Protein AF-A0A3C0NLP8-F1 (afdb_monomer_lite)

Secondary structure (DSSP, 8-state):
----HHHHTTHHHHHHHS--GGGSSHHHHHHHHTTTT-----TTGGG-TT---HHHHHHHHHHHHHHHHHHHGGG-

Foldseek 3Di:
DAAPLVCLLCLLCCCPPHDNVVCLDPVNLVSLCCLVVDPVPQPVLVPDPVNDSSNVSSVVSSVSVVVSNVVCVVVD

pLDDT: mean 89.64, std 6.43, range [47.97, 95.94]

Structure (mmCIF, N/CA/C/O backbone):
data_AF-A0A3C0NLP8-F1
#
_entry.id   AF-A0A3C0NLP8-F1
#
loop_
_atom_site.group_PDB
_atom_site.id
_atom_site.type_symbol
_atom_site.label_atom_id
_atom_site.label_alt_id
_atom_site.label_comp_id
_atom_site.label_asym_id
_atom_site.label_entity_id
_atom_site.label_seq_id
_atom_site.pdbx_PDB_ins_code
_atom_site.Cartn_x
_atom_site.Cartn_y
_atom_site.Cartn_z
_atom_site.occupancy
_atom_site.B_iso_or_equiv
_atom_site.auth_seq_id
_atom_site.auth_comp_id
_atom_site.auth_asym_id
_atom_site.auth_atom_id
_atom_site.pdbx_PDB_model_num
ATOM 1 N N . VAL A 1 1 ? 1.761 12.235 -11.490 1.00 47.97 1 VAL A N 1
ATOM 2 C CA . VAL A 1 1 ? 0.788 11.449 -10.697 1.00 47.97 1 VAL A CA 1
ATOM 3 C C . VAL A 1 1 ? 1.354 10.048 -10.569 1.00 47.97 1 VAL A C 1
ATOM 5 O O . VAL A 1 1 ? 1.635 9.446 -11.593 1.00 47.97 1 VAL A O 1
ATOM 8 N N . GLY A 1 2 ? 1.699 9.594 -9.367 1.00 72.38 2 GLY A N 1
ATOM 9 C CA . GLY A 1 2 ? 2.455 8.351 -9.208 1.00 72.38 2 GLY A CA 1
ATOM 10 C C . GLY A 1 2 ? 2.331 7.770 -7.809 1.00 72.38 2 GLY A C 1
ATOM 11 O O . GLY A 1 2 ? 1.860 8.442 -6.891 1.00 72.38 2 GLY A O 1
ATOM 12 N N . ILE A 1 3 ? 2.740 6.511 -7.682 1.00 84.12 3 ILE A N 1
ATOM 13 C CA . ILE A 1 3 ? 2.756 5.762 -6.425 1.00 84.12 3 ILE A CA 1
ATOM 14 C C . ILE A 1 3 ? 3.739 6.428 -5.454 1.00 84.12 3 ILE A C 1
ATOM 16 O O . ILE A 1 3 ? 4.867 6.761 -5.828 1.00 84.12 3 ILE A O 1
ATOM 20 N N . GLU A 1 4 ? 3.336 6.600 -4.197 1.00 88.31 4 GLU A N 1
ATOM 21 C CA . GLU A 1 4 ? 4.181 7.180 -3.152 1.00 88.31 4 GLU A CA 1
ATOM 22 C C . GLU A 1 4 ? 5.146 6.131 -2.570 1.00 88.31 4 GLU A C 1
ATOM 24 O O . GLU A 1 4 ? 5.020 5.667 -1.438 1.00 88.31 4 GLU A O 1
ATOM 29 N N . ILE A 1 5 ? 6.148 5.753 -3.369 1.00 87.44 5 ILE A N 1
ATOM 30 C CA . ILE A 1 5 ? 7.034 4.606 -3.102 1.00 87.44 5 ILE A CA 1
ATOM 31 C C . ILE A 1 5 ? 7.666 4.647 -1.702 1.00 87.44 5 ILE A C 1
ATOM 33 O O . ILE A 1 5 ? 7.754 3.612 -1.051 1.00 87.44 5 ILE A O 1
ATOM 37 N N . ARG A 1 6 ? 8.084 5.826 -1.215 1.00 86.56 6 ARG A N 1
ATOM 38 C CA . ARG A 1 6 ? 8.798 5.965 0.070 1.00 86.56 6 ARG A CA 1
ATOM 39 C C . ARG A 1 6 ? 8.004 5.443 1.266 1.00 86.56 6 ARG A C 1
ATOM 41 O O . ARG A 1 6 ? 8.599 4.8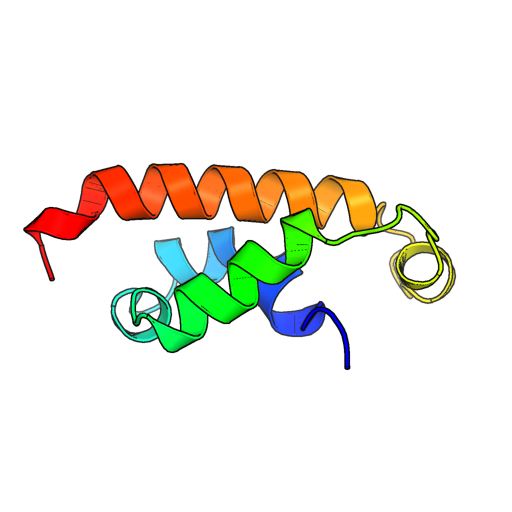35 2.149 1.00 86.56 6 ARG A O 1
ATOM 48 N N . ASN A 1 7 ? 6.696 5.689 1.306 1.00 89.44 7 ASN A N 1
ATOM 49 C CA . ASN A 1 7 ? 5.848 5.243 2.410 1.00 89.44 7 ASN A CA 1
ATOM 50 C C . ASN A 1 7 ? 5.246 3.867 2.127 1.00 89.44 7 ASN A C 1
ATOM 52 O O . ASN A 1 7 ? 5.301 2.996 2.993 1.00 89.44 7 ASN A O 1
ATOM 56 N N . CYS A 1 8 ? 4.804 3.618 0.893 1.00 91.50 8 CYS A N 1
ATOM 57 C CA . CYS A 1 8 ? 4.261 2.322 0.495 1.00 91.50 8 CYS A CA 1
ATOM 58 C C . CYS A 1 8 ? 5.260 1.165 0.683 1.00 91.50 8 CYS A C 1
ATOM 60 O O . CYS A 1 8 ? 4.879 0.097 1.148 1.00 91.50 8 CYS A O 1
ATOM 62 N N . ALA A 1 9 ? 6.549 1.367 0.380 1.00 92.25 9 ALA A N 1
ATOM 63 C CA . ALA A 1 9 ? 7.566 0.313 0.468 1.00 92.25 9 ALA A CA 1
ATOM 64 C C . ALA A 1 9 ? 7.902 -0.131 1.906 1.00 92.25 9 ALA A C 1
ATOM 66 O O . ALA A 1 9 ? 8.524 -1.174 2.087 1.00 92.25 9 ALA A O 1
ATOM 67 N N . ARG A 1 10 ? 7.510 0.650 2.920 1.00 92.12 10 ARG A N 1
ATOM 68 C CA . ARG A 1 10 ? 7.774 0.378 4.345 1.00 92.12 10 ARG A CA 1
ATOM 69 C C . ARG A 1 10 ? 6.497 0.241 5.173 1.00 92.12 10 ARG A C 1
ATOM 71 O O . ARG A 1 10 ? 6.557 0.318 6.399 1.00 92.12 10 ARG A O 1
ATOM 78 N N . MET A 1 11 ? 5.352 0.050 4.515 1.00 92.81 11 MET A N 1
ATOM 79 C CA . MET A 1 11 ? 4.047 0.056 5.174 1.00 92.81 11 MET A CA 1
ATOM 80 C C . MET A 1 11 ? 3.944 -1.016 6.266 1.00 92.81 11 MET A C 1
ATOM 82 O O . MET A 1 11 ? 3.478 -0.716 7.361 1.00 92.81 11 MET A O 1
ATOM 86 N N . ASN A 1 12 ? 4.486 -2.221 6.045 1.00 93.19 12 ASN A N 1
ATOM 87 C CA . ASN A 1 12 ? 4.443 -3.278 7.063 1.00 93.19 12 ASN A CA 1
ATOM 88 C C . ASN A 1 12 ? 5.122 -2.875 8.386 1.00 93.19 12 ASN A C 1
ATOM 90 O O . ASN A 1 12 ? 4.695 -3.309 9.458 1.00 93.19 12 ASN A O 1
ATOM 94 N N . MET A 1 13 ? 6.176 -2.052 8.310 1.00 93.06 13 MET A N 1
ATOM 95 C CA . MET A 1 13 ? 6.931 -1.581 9.466 1.00 93.06 13 MET A CA 1
ATOM 96 C C . MET A 1 13 ? 6.142 -0.493 10.177 1.00 93.06 13 MET A C 1
ATOM 98 O O . MET A 1 13 ? 6.075 -0.501 11.400 1.00 93.06 13 MET A O 1
ATOM 102 N N . LEU A 1 14 ? 5.520 0.409 9.415 1.00 92.94 14 LEU A N 1
ATOM 103 C CA . LEU A 1 14 ? 4.680 1.472 9.959 1.00 92.94 14 LEU A CA 1
ATOM 104 C C . LEU A 1 14 ? 3.490 0.889 10.730 1.00 92.94 14 LEU A C 1
ATOM 106 O O . LEU A 1 14 ? 3.281 1.262 11.881 1.00 92.94 14 LEU A O 1
ATOM 110 N N . LEU A 1 15 ? 2.791 -0.096 10.164 1.00 92.75 15 LEU A N 1
ATOM 111 C CA . LEU A 1 15 ? 1.625 -0.718 10.802 1.00 92.75 15 LEU A CA 1
ATOM 112 C C . LEU A 1 15 ? 1.947 -1.448 12.115 1.00 92.75 15 LEU A C 1
ATOM 114 O O . LEU A 1 15 ? 1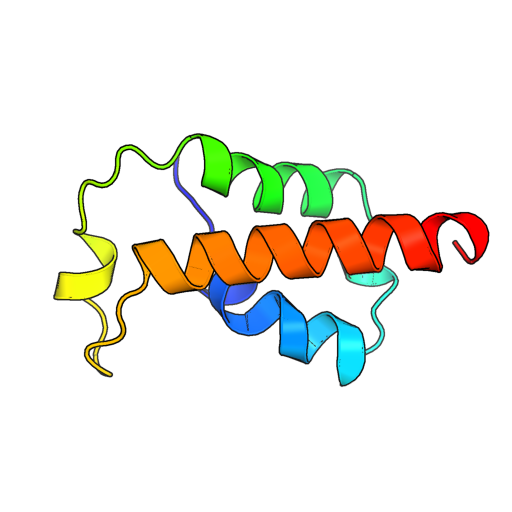.113 -1.520 13.007 1.00 92.75 15 LEU A O 1
ATOM 118 N N . ARG A 1 16 ? 3.151 -2.014 12.251 1.00 92.50 16 ARG A N 1
ATOM 119 C CA . ARG A 1 16 ? 3.504 -2.853 13.413 1.00 92.50 16 ARG A CA 1
ATOM 120 C C . ARG A 1 16 ? 4.423 -2.175 14.424 1.00 92.50 16 ARG A C 1
ATOM 122 O O . ARG A 1 16 ? 4.564 -2.673 15.534 1.00 92.50 16 ARG A O 1
ATOM 129 N N . ARG A 1 17 ? 5.106 -1.093 14.037 1.00 92.44 17 ARG A N 1
ATOM 130 C CA . ARG A 1 17 ? 6.146 -0.436 14.855 1.00 92.44 17 ARG A CA 1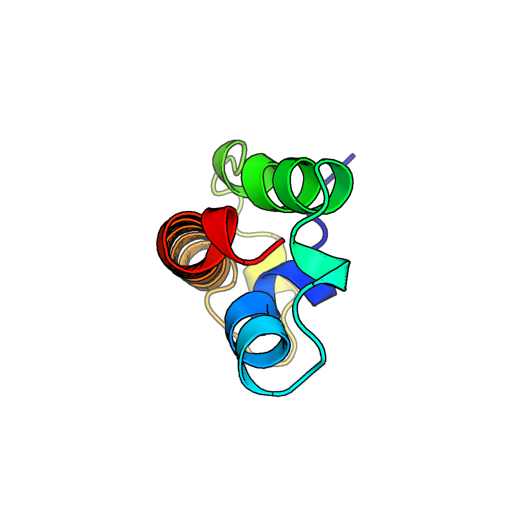
ATOM 131 C C . ARG A 1 17 ? 5.875 1.040 15.125 1.00 92.44 17 ARG A C 1
ATOM 133 O O . ARG A 1 17 ? 6.670 1.681 15.802 1.00 92.44 17 ARG A O 1
ATOM 140 N N . SER A 1 18 ? 4.788 1.588 14.591 1.00 89.62 18 SER A N 1
ATOM 141 C CA . SER A 1 18 ? 4.346 2.956 14.863 1.00 89.62 18 SER A CA 1
ATOM 142 C C . SER A 1 18 ? 2.833 2.983 15.110 1.00 89.62 18 SER A C 1
ATOM 144 O O . SER A 1 18 ? 2.172 1.985 14.817 1.00 89.62 18 SER A O 1
ATOM 146 N N . PRO A 1 19 ? 2.270 4.079 15.654 1.00 90.88 19 PRO A N 1
ATOM 147 C CA . PRO A 1 19 ? 0.823 4.226 15.800 1.00 90.88 19 PRO A CA 1
ATOM 148 C C . PRO A 1 19 ? 0.141 4.060 14.439 1.00 90.88 19 PRO A C 1
ATOM 150 O O . PRO A 1 19 ? 0.323 4.885 13.541 1.00 90.88 19 PRO A O 1
ATOM 153 N N . TRP A 1 20 ? -0.574 2.953 14.258 1.00 90.62 20 TRP A N 1
ATOM 154 C CA . TRP A 1 20 ? -1.013 2.482 12.946 1.00 90.62 20 TRP A CA 1
ATOM 155 C C . TRP A 1 20 ? -2.311 3.129 12.470 1.00 90.62 20 TRP A C 1
ATOM 157 O O . TRP A 1 20 ? -2.545 3.196 11.264 1.00 90.62 20 TRP A O 1
ATOM 167 N N . GLN A 1 21 ? -3.114 3.669 13.390 1.00 91.19 21 GLN A N 1
ATOM 168 C CA . GLN A 1 21 ? -4.421 4.270 13.113 1.00 91.19 21 GLN A CA 1
ATOM 169 C C . GLN A 1 21 ? -4.330 5.386 12.062 1.00 91.19 21 GLN A C 1
ATOM 171 O O . GLN A 1 21 ? -5.187 5.500 11.190 1.00 91.19 21 GLN A O 1
ATOM 176 N N . GLN A 1 22 ? -3.235 6.157 12.071 1.00 90.38 22 GLN A N 1
ATOM 177 C CA . GLN A 1 22 ? -3.000 7.231 11.100 1.00 90.38 22 GLN A CA 1
ATOM 178 C C . GLN A 1 22 ? -2.907 6.733 9.646 1.00 90.38 22 GLN A C 1
ATOM 180 O O . GLN A 1 22 ? -3.127 7.515 8.728 1.00 90.38 22 GLN A O 1
ATOM 185 N N . TYR A 1 23 ? -2.569 5.455 9.432 1.00 90.62 23 TYR A N 1
ATOM 186 C CA . TYR A 1 23 ? -2.408 4.836 8.112 1.00 90.62 23 TYR A CA 1
ATOM 187 C C . TYR A 1 23 ? -3.651 4.060 7.657 1.00 90.62 23 TYR A C 1
ATOM 189 O O . TYR A 1 23 ? -3.648 3.501 6.560 1.00 90.62 23 TYR A O 1
ATOM 197 N N . MET A 1 24 ? -4.712 4.016 8.466 1.00 90.38 24 MET A N 1
ATOM 198 C CA . MET A 1 24 ? -5.973 3.345 8.124 1.00 90.38 24 MET A CA 1
ATOM 199 C C . MET A 1 24 ? -7.074 4.315 7.672 1.00 90.38 24 MET A C 1
ATOM 201 O O . MET A 1 24 ? -8.215 3.906 7.485 1.00 90.38 24 MET A O 1
ATOM 205 N N . THR A 1 25 ? -6.745 5.589 7.441 1.00 91.31 25 THR A N 1
ATOM 206 C CA . THR A 1 25 ? -7.687 6.543 6.842 1.00 91.31 25 THR A CA 1
ATOM 207 C C . THR A 1 25 ? -7.956 6.213 5.371 1.00 91.31 25 THR A C 1
ATOM 209 O O . THR A 1 25 ? -7.104 5.643 4.681 1.00 91.31 25 THR A O 1
ATOM 212 N N . GLU A 1 26 ? -9.113 6.635 4.853 1.00 90.69 26 GLU A N 1
ATOM 213 C CA . GLU A 1 26 ? -9.473 6.467 3.434 1.00 90.69 26 GLU A CA 1
ATOM 214 C C . GLU A 1 26 ? -8.416 7.059 2.487 1.00 90.69 26 GLU A C 1
ATOM 216 O O . GLU A 1 26 ? -8.118 6.493 1.435 1.00 90.69 26 GLU A O 1
ATOM 221 N N . GLU A 1 27 ? -7.778 8.168 2.881 1.00 91.81 27 GLU A N 1
ATOM 222 C CA . GLU A 1 27 ? -6.698 8.784 2.107 1.00 91.81 27 GLU A CA 1
ATOM 223 C C . GLU A 1 27 ? -5.502 7.831 1.946 1.00 91.81 27 GLU A C 1
ATOM 225 O O . GLU A 1 27 ? -4.948 7.688 0.850 1.00 91.81 27 GLU A O 1
ATOM 230 N N . TRP A 1 28 ? -5.100 7.156 3.025 1.00 91.38 28 TRP A N 1
ATOM 231 C CA . TRP A 1 28 ? -4.002 6.191 2.989 1.00 91.38 28 TRP A CA 1
ATOM 232 C C . TRP A 1 28 ? -4.374 4.916 2.250 1.00 91.38 28 TRP A C 1
ATOM 234 O O . TRP A 1 28 ? -3.555 4.404 1.481 1.00 91.38 28 TRP A O 1
ATOM 244 N N . GLN A 1 29 ? -5.612 4.455 2.402 1.00 91.56 29 GLN A N 1
ATOM 245 C CA . GLN A 1 29 ? -6.130 3.330 1.638 1.00 91.56 29 GLN A CA 1
ATOM 246 C C . GLN A 1 29 ? -6.090 3.634 0.132 1.00 91.56 29 GLN A C 1
ATOM 248 O O . GLN A 1 29 ? -5.578 2.830 -0.647 1.00 91.56 29 GLN A O 1
ATOM 253 N N . ALA A 1 30 ? -6.518 4.830 -0.284 1.00 92.12 30 ALA A N 1
ATOM 254 C CA . ALA A 1 30 ? -6.432 5.277 -1.672 1.00 92.12 30 ALA A CA 1
ATOM 255 C C . ALA A 1 30 ? -4.976 5.372 -2.162 1.00 92.12 30 ALA A C 1
ATOM 257 O O . ALA A 1 30 ? -4.672 4.948 -3.278 1.00 92.12 30 ALA A O 1
ATOM 258 N N . LYS A 1 31 ? -4.047 5.879 -1.336 1.00 92.25 31 LYS A N 1
ATOM 259 C CA . LYS A 1 31 ? -2.609 5.915 -1.668 1.00 92.25 31 LYS A CA 1
ATOM 260 C C . LYS A 1 31 ? -2.030 4.518 -1.881 1.00 92.25 31 LYS A C 1
ATOM 262 O O . LYS A 1 31 ? -1.277 4.329 -2.835 1.00 92.25 31 LYS A O 1
ATOM 267 N N . MET A 1 32 ? -2.379 3.560 -1.023 1.00 92.44 32 MET A N 1
ATOM 268 C CA . MET A 1 32 ? -1.936 2.170 -1.144 1.00 92.44 32 MET A CA 1
ATOM 269 C C . MET A 1 32 ? -2.562 1.488 -2.363 1.00 92.44 32 MET A C 1
ATOM 271 O O . MET A 1 32 ? -1.844 0.851 -3.129 1.00 92.44 32 MET A O 1
ATOM 275 N N . ASN A 1 33 ? -3.856 1.689 -2.619 1.00 92.50 33 ASN A N 1
ATOM 276 C CA . ASN A 1 33 ? -4.551 1.081 -3.757 1.00 92.50 33 ASN A CA 1
ATOM 277 C C . ASN A 1 33 ? -4.007 1.530 -5.123 1.00 92.50 33 ASN A C 1
ATOM 279 O O . ASN A 1 33 ? -4.072 0.757 -6.070 1.00 92.50 33 ASN A O 1
ATOM 283 N N . ARG A 1 34 ? -3.351 2.696 -5.232 1.00 91.12 34 ARG A N 1
ATOM 284 C CA . ARG A 1 34 ? -2.628 3.095 -6.463 1.00 91.12 34 ARG A CA 1
ATOM 285 C C . ARG A 1 34 ? -1.532 2.112 -6.886 1.00 91.12 34 ARG A C 1
ATOM 287 O O . ARG A 1 34 ? -1.037 2.196 -8.007 1.00 91.12 34 ARG A O 1
ATOM 294 N N . ILE A 1 35 ? -1.088 1.224 -5.995 1.00 90.81 35 ILE A N 1
ATOM 295 C CA . ILE A 1 35 ? -0.132 0.164 -6.330 1.00 90.81 35 ILE A CA 1
ATOM 296 C C . ILE A 1 35 ? -0.755 -0.855 -7.301 1.00 90.81 35 ILE A C 1
ATOM 298 O O . ILE A 1 35 ? -0.011 -1.424 -8.099 1.00 90.81 35 ILE A O 1
ATOM 302 N N . ASP A 1 36 ? -2.081 -1.044 -7.299 1.00 90.44 36 ASP A N 1
ATOM 303 C CA . ASP A 1 36 ? -2.758 -1.902 -8.285 1.00 90.44 36 ASP A CA 1
ATOM 304 C C . ASP A 1 36 ? -2.645 -1.338 -9.709 1.00 90.44 36 ASP A C 1
ATOM 306 O O . ASP A 1 36 ? -2.496 -2.100 -10.661 1.00 90.44 36 ASP A O 1
ATOM 310 N N . ASP A 1 37 ? -2.564 -0.011 -9.853 1.00 89.50 37 ASP A N 1
ATOM 311 C CA . ASP A 1 37 ? -2.346 0.666 -11.139 1.00 89.50 37 ASP A CA 1
ATOM 312 C C . ASP A 1 37 ? -0.877 0.600 -11.615 1.00 89.50 37 ASP A C 1
ATOM 314 O O . ASP A 1 37 ? -0.459 1.295 -12.550 1.00 89.50 37 ASP A O 1
ATOM 318 N N . CYS A 1 38 ? -0.028 -0.202 -10.963 1.00 88.62 38 CYS A N 1
ATOM 319 C CA . CYS A 1 38 ? 1.367 -0.341 -11.355 1.00 88.62 38 CYS A CA 1
ATOM 320 C C . CYS A 1 38 ? 1.499 -1.061 -12.708 1.00 88.62 38 CYS A C 1
ATOM 322 O O . CYS A 1 38 ? 1.427 -2.283 -12.794 1.00 88.62 38 CYS A O 1
ATOM 324 N N . LEU A 1 39 ? 1.856 -0.308 -13.753 1.00 87.50 39 LEU A N 1
ATOM 325 C CA . LEU A 1 39 ? 2.115 -0.819 -15.112 1.00 87.50 39 LEU A CA 1
ATOM 326 C C . LEU A 1 39 ? 3.370 -1.709 -15.245 1.00 87.50 39 LEU A C 1
ATOM 328 O O . LEU A 1 39 ? 3.769 -2.057 -16.352 1.00 87.50 39 LEU A O 1
ATOM 332 N N . GLY A 1 40 ? 4.072 -2.015 -14.150 1.00 87.19 40 GLY A N 1
ATOM 333 C CA . GLY A 1 40 ? 5.271 -2.856 -14.198 1.00 87.19 40 GLY A CA 1
ATOM 334 C C . GLY A 1 40 ? 6.457 -2.236 -14.947 1.00 87.19 40 GLY A C 1
ATOM 335 O O . GLY A 1 40 ? 7.356 -2.957 -15.362 1.00 87.19 40 GLY A O 1
ATOM 336 N N . CYS A 1 41 ? 6.523 -0.907 -15.083 1.00 88.88 41 CYS A N 1
ATOM 337 C CA . CYS A 1 41 ? 7.575 -0.219 -15.848 1.00 88.88 41 CYS A CA 1
ATOM 338 C C . CYS A 1 41 ? 8.999 -0.352 -15.265 1.00 88.88 41 CYS A C 1
ATOM 340 O O . CYS A 1 41 ? 9.955 0.120 -15.875 1.00 88.88 41 CYS A O 1
ATOM 342 N N . ARG A 1 42 ? 9.138 -0.913 -14.051 1.00 88.62 42 ARG A N 1
ATOM 343 C CA . ARG A 1 42 ? 10.385 -1.143 -13.281 1.00 88.62 42 ARG A CA 1
ATOM 344 C C . ARG A 1 42 ? 11.322 0.062 -13.102 1.00 88.62 42 ARG A C 1
ATOM 346 O O . ARG A 1 42 ? 12.379 -0.075 -12.494 1.00 88.62 42 ARG A O 1
ATOM 353 N N . ARG A 1 43 ? 10.910 1.270 -13.498 1.00 88.06 43 ARG A N 1
ATOM 354 C CA . ARG A 1 43 ? 11.706 2.504 -13.375 1.00 88.06 43 ARG A CA 1
ATOM 355 C C . ARG A 1 43 ? 12.097 2.831 -11.932 1.00 88.06 43 ARG A C 1
ATOM 357 O O . ARG A 1 43 ? 13.106 3.490 -11.700 1.00 88.06 43 ARG A O 1
ATOM 364 N N . CYS A 1 44 ? 11.296 2.383 -10.967 1.00 89.19 44 CYS A N 1
ATOM 365 C CA . CYS A 1 44 ? 11.593 2.503 -9.545 1.00 89.19 44 CYS A CA 1
ATOM 366 C C . CYS A 1 44 ? 12.749 1.602 -9.095 1.00 89.19 44 CYS A C 1
ATOM 368 O O . CYS A 1 44 ? 13.604 2.070 -8.351 1.00 89.19 44 CYS A O 1
ATOM 370 N N . ALA A 1 45 ? 12.818 0.360 -9.584 1.00 88.94 45 ALA A N 1
ATOM 371 C CA . ALA A 1 45 ? 13.888 -0.574 -9.243 1.00 88.94 45 ALA A CA 1
ATOM 372 C C . ALA A 1 45 ? 15.246 -0.063 -9.747 1.00 88.94 45 ALA A C 1
ATOM 374 O O . ALA A 1 45 ? 16.201 -0.015 -8.981 1.00 88.94 45 ALA A O 1
ATOM 375 N N . SER A 1 46 ? 15.309 0.445 -10.985 1.00 87.94 46 SER A N 1
ATOM 376 C CA . SER A 1 46 ? 16.542 1.011 -11.560 1.00 87.94 46 SER A CA 1
ATOM 377 C C . SER A 1 46 ? 17.075 2.243 -10.819 1.00 87.94 46 SER A C 1
ATOM 379 O O . SER A 1 46 ? 18.241 2.587 -10.965 1.00 87.94 46 SER A O 1
ATOM 381 N N . ARG A 1 47 ? 16.223 2.940 -10.057 1.00 87.56 47 ARG A N 1
ATOM 382 C CA . ARG A 1 47 ? 16.589 4.132 -9.273 1.00 87.56 47 ARG A CA 1
ATOM 383 C C . ARG A 1 47 ? 16.809 3.827 -7.794 1.00 87.56 47 ARG A C 1
ATOM 385 O O . ARG A 1 47 ? 17.137 4.737 -7.038 1.00 87.56 47 ARG A O 1
ATOM 392 N N . CYS A 1 48 ? 16.575 2.589 -7.360 1.00 87.19 48 CYS A N 1
ATOM 393 C CA . CYS A 1 48 ? 16.719 2.223 -5.963 1.00 87.19 48 CYS A CA 1
ATOM 394 C C . CYS A 1 48 ? 18.215 2.116 -5.621 1.00 87.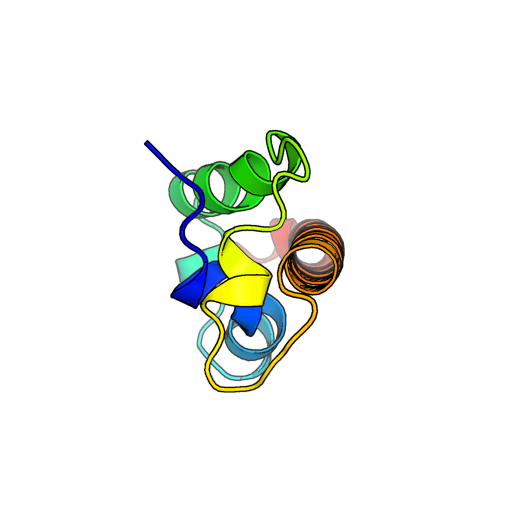19 48 CYS A C 1
ATOM 396 O O . CYS A 1 48 ? 18.889 1.255 -6.187 1.00 87.19 48 CYS A O 1
ATOM 398 N N . PRO A 1 49 ? 18.744 2.919 -4.678 1.00 88.81 49 PRO A N 1
ATOM 399 C CA . PRO A 1 49 ? 20.155 2.839 -4.288 1.00 88.81 49 PRO A CA 1
ATOM 400 C C . PRO A 1 49 ? 20.516 1.473 -3.687 1.00 88.81 49 PRO A C 1
ATOM 402 O O . PRO A 1 49 ? 21.658 1.040 -3.773 1.00 88.81 49 PRO A O 1
ATOM 405 N N . TYR A 1 50 ? 19.525 0.777 -3.126 1.00 88.75 50 TYR A N 1
ATOM 406 C CA . TYR A 1 50 ? 19.668 -0.545 -2.517 1.00 88.75 50 TYR A CA 1
ATOM 407 C C . TYR A 1 50 ? 19.368 -1.701 -3.476 1.00 88.75 50 TYR A C 1
ATOM 409 O O . TYR A 1 50 ? 19.330 -2.845 -3.040 1.00 88.75 50 TYR A O 1
ATOM 417 N N . GLN A 1 51 ? 19.111 -1.414 -4.759 1.00 87.50 51 GLN A N 1
ATOM 418 C CA . GLN A 1 51 ? 18.859 -2.428 -5.793 1.00 87.50 51 GLN A CA 1
ATOM 419 C C . GLN A 1 51 ? 17.699 -3.381 -5.445 1.00 87.50 51 GLN A C 1
ATOM 421 O O . GLN A 1 51 ? 17.672 -4.541 -5.848 1.00 87.50 51 GLN A O 1
ATOM 426 N N . LEU A 1 52 ? 16.710 -2.882 -4.696 1.00 88.69 52 LEU A N 1
ATOM 427 C CA . LEU A 1 52 ? 15.533 -3.655 -4.313 1.00 88.69 52 LEU A CA 1
ATOM 428 C C . LEU A 1 52 ? 14.575 -3.808 -5.496 1.00 88.69 52 LEU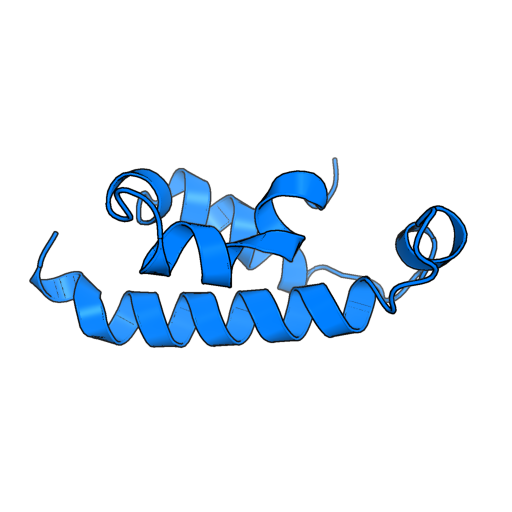 A C 1
ATOM 430 O O . LEU A 1 52 ? 14.330 -2.852 -6.245 1.00 88.69 52 LEU A O 1
ATOM 434 N N . ASP A 1 53 ? 13.930 -4.974 -5.587 1.00 90.50 53 ASP A N 1
ATOM 435 C CA . ASP A 1 53 ? 12.821 -5.216 -6.515 1.00 90.50 53 ASP A CA 1
ATOM 436 C C . ASP A 1 53 ? 11.552 -4.498 -6.035 1.00 90.50 53 ASP A C 1
ATOM 438 O O . ASP A 1 53 ? 10.593 -5.079 -5.526 1.00 90.50 53 ASP A O 1
ATOM 442 N N . THR A 1 54 ? 11.587 -3.174 -6.173 1.00 89.31 54 THR A N 1
ATOM 443 C CA . THR A 1 54 ? 10.561 -2.247 -5.693 1.00 89.31 54 THR A CA 1
ATOM 444 C C . THR A 1 54 ? 9.153 -2.602 -6.205 1.00 89.31 54 THR A C 1
ATOM 446 O O . THR A 1 54 ? 8.226 -2.559 -5.402 1.00 89.31 54 THR A O 1
ATOM 449 N N . PRO A 1 55 ? 8.938 -2.991 -7.481 1.00 90.75 55 PRO A N 1
ATOM 450 C CA . PRO A 1 55 ? 7.625 -3.437 -7.954 1.00 90.75 55 PRO A CA 1
ATOM 451 C C . PRO A 1 55 ? 7.044 -4.611 -7.157 1.00 90.75 55 PRO A C 1
ATOM 453 O O . PRO A 1 55 ? 5.881 -4.564 -6.762 1.00 90.75 55 PRO A O 1
ATOM 456 N N . ASN A 1 56 ? 7.842 -5.650 -6.903 1.00 92.25 56 ASN A N 1
ATOM 457 C CA . ASN A 1 56 ? 7.383 -6.821 -6.155 1.00 92.25 56 ASN A CA 1
ATOM 458 C C . ASN A 1 56 ? 7.235 -6.515 -4.661 1.00 92.25 56 ASN A C 1
ATOM 460 O O . ASN A 1 56 ? 6.258 -6.938 -4.043 1.00 92.25 56 ASN A O 1
ATOM 464 N N . LEU A 1 57 ? 8.135 -5.699 -4.106 1.00 92.75 57 LEU A N 1
ATOM 465 C CA . LEU A 1 57 ? 8.030 -5.203 -2.736 1.00 92.75 57 LEU A CA 1
ATOM 466 C C . LEU A 1 57 ? 6.717 -4.443 -2.510 1.00 92.75 57 LEU A C 1
ATOM 468 O O . LEU A 1 57 ? 6.028 -4.699 -1.530 1.00 92.75 57 LEU A O 1
ATOM 472 N N . LEU A 1 58 ? 6.335 -3.540 -3.417 1.00 92.75 58 LEU A N 1
ATOM 473 C CA . LEU A 1 58 ? 5.097 -2.765 -3.287 1.00 92.75 58 LEU A CA 1
ATOM 474 C C . LEU A 1 58 ? 3.851 -3.657 -3.309 1.00 92.75 58 LEU A C 1
ATOM 476 O O . LEU A 1 58 ? 2.947 -3.440 -2.508 1.00 92.75 58 LEU A O 1
ATOM 480 N N . LYS A 1 59 ? 3.817 -4.684 -4.167 1.00 92.88 59 LYS A N 1
ATOM 481 C CA . LYS A 1 59 ? 2.716 -5.663 -4.198 1.00 92.88 59 LYS A CA 1
ATOM 482 C C . LYS A 1 59 ? 2.597 -6.425 -2.882 1.00 92.88 59 LYS A C 1
ATOM 484 O O . LYS A 1 59 ? 1.497 -6.580 -2.358 1.00 92.88 59 LYS A O 1
ATOM 489 N N . TYR A 1 60 ? 3.730 -6.861 -2.332 1.00 94.56 60 TYR A N 1
ATOM 490 C CA . TYR A 1 60 ? 3.767 -7.498 -1.020 1.00 94.56 60 TYR A CA 1
ATOM 491 C C . TYR A 1 60 ? 3.247 -6.555 0.076 1.00 94.56 60 TYR A C 1
ATOM 493 O O . TYR A 1 60 ? 2.402 -6.950 0.873 1.00 94.56 60 TYR A O 1
ATOM 501 N N . MET A 1 61 ? 3.686 -5.292 0.072 1.00 94.81 61 MET A N 1
ATOM 502 C CA . MET A 1 61 ? 3.244 -4.291 1.048 1.00 94.81 61 MET A CA 1
ATOM 503 C C . MET A 1 61 ? 1.750 -3.975 0.938 1.00 94.81 61 MET A C 1
ATOM 505 O O . MET A 1 61 ? 1.101 -3.784 1.960 1.00 94.81 61 MET A O 1
ATOM 509 N N . LEU A 1 62 ? 1.190 -3.936 -0.276 1.00 95.12 62 LEU A N 1
ATOM 510 C CA . LEU A 1 62 ? -0.249 -3.756 -0.481 1.00 95.12 62 LEU A CA 1
ATOM 511 C C . LEU A 1 62 ? -1.050 -4.936 0.071 1.00 95.12 62 LEU A C 1
ATOM 513 O O . LEU A 1 62 ? -2.066 -4.729 0.732 1.00 95.12 62 LEU A O 1
ATOM 517 N N . LYS A 1 63 ? -0.594 -6.164 -0.194 1.00 95.94 63 LYS A N 1
ATOM 518 C CA . LYS A 1 63 ? -1.240 -7.373 0.319 1.00 95.94 63 LYS A CA 1
ATOM 519 C C . LYS A 1 63 ? -1.258 -7.373 1.850 1.00 95.94 63 LYS A C 1
ATOM 521 O O . LYS A 1 63 ? -2.326 -7.496 2.436 1.00 95.94 63 LYS A O 1
ATOM 526 N N . ASP A 1 64 ? -0.101 -7.156 2.469 1.00 95.06 64 ASP A N 1
ATOM 527 C CA . ASP A 1 64 ? 0.037 -7.089 3.927 1.00 95.06 64 ASP A CA 1
ATOM 528 C C . ASP A 1 64 ? -0.820 -5.968 4.536 1.00 95.06 64 ASP A C 1
ATOM 530 O O . ASP A 1 64 ? -1.484 -6.174 5.548 1.00 95.06 64 ASP A O 1
ATOM 534 N N . TYR A 1 65 ? -0.871 -4.800 3.885 1.00 94.94 65 TYR A N 1
ATOM 535 C CA . TYR A 1 65 ? -1.731 -3.693 4.304 1.00 94.94 65 TYR A CA 1
ATOM 536 C C . TYR A 1 65 ? -3.214 -4.070 4.283 1.00 94.94 65 TYR A C 1
ATOM 538 O O . TYR A 1 65 ? -3.921 -3.758 5.233 1.00 94.94 65 TYR A O 1
ATOM 546 N N . ARG A 1 66 ? -3.692 -4.756 3.237 1.00 94.62 66 ARG A N 1
ATOM 547 C CA . ARG A 1 66 ? -5.090 -5.210 3.141 1.00 94.62 66 ARG A CA 1
ATOM 548 C C . ARG A 1 66 ? -5.433 -6.233 4.217 1.00 94.62 66 ARG A C 1
ATOM 550 O O . ARG A 1 66 ? -6.465 -6.105 4.861 1.00 94.62 66 ARG A O 1
ATOM 557 N N . GLU A 1 67 ? -4.558 -7.210 4.437 1.00 95.25 67 GLU A N 1
ATOM 558 C CA . GLU A 1 67 ? -4.734 -8.216 5.491 1.00 95.25 67 GLU A CA 1
ATOM 559 C C . GLU A 1 67 ? -4.767 -7.566 6.881 1.00 95.25 67 GLU A C 1
ATOM 561 O O . GLU A 1 67 ? -5.633 -7.877 7.697 1.00 95.25 67 GLU A O 1
ATOM 566 N N . PHE A 1 68 ? -3.865 -6.614 7.135 1.00 93.75 68 PHE A N 1
ATOM 567 C CA . PHE A 1 68 ? -3.852 -5.857 8.382 1.00 93.75 68 PHE A CA 1
ATOM 568 C C . PHE A 1 68 ? -5.106 -4.994 8.538 1.00 93.75 68 PHE A C 1
ATOM 570 O O . PHE A 1 68 ? -5.678 -4.955 9.627 1.00 93.75 68 PHE A O 1
ATOM 577 N N . TYR A 1 69 ? -5.532 -4.330 7.459 1.00 92.19 69 TYR A N 1
ATOM 578 C CA . TYR A 1 69 ? -6.716 -3.480 7.442 1.00 92.19 69 TYR A CA 1
ATOM 579 C C . TYR A 1 69 ? -7.963 -4.280 7.820 1.00 92.19 69 TYR A C 1
ATOM 581 O O . TYR A 1 69 ? -8.660 -3.917 8.759 1.00 92.19 69 TYR A O 1
ATOM 589 N N . GLU A 1 70 ? -8.194 -5.416 7.160 1.00 93.00 70 GLU A N 1
ATOM 590 C CA . GLU A 1 70 ? -9.336 -6.287 7.451 1.00 93.00 70 GLU A CA 1
ATOM 591 C C . GLU A 1 70 ? -9.323 -6.835 8.882 1.00 93.00 70 GLU A C 1
ATOM 593 O O . GLU A 1 70 ? -10.381 -6.965 9.489 1.00 93.00 70 GLU A O 1
ATOM 598 N N . ALA A 1 71 ? -8.144 -7.123 9.441 1.00 92.88 71 ALA A N 1
ATOM 599 C CA . ALA A 1 71 ? -8.014 -7.635 10.804 1.00 92.88 71 ALA A CA 1
ATOM 600 C C . ALA A 1 71 ? -8.242 -6.574 11.902 1.00 92.88 71 ALA A C 1
ATOM 602 O O . ALA A 1 71 ? -8.549 -6.936 13.037 1.00 92.88 71 ALA A O 1
ATOM 603 N N . HIS A 1 72 ? -8.072 -5.282 11.592 1.00 90.25 72 HIS A N 1
ATOM 604 C CA . HIS A 1 72 ? -8.132 -4.187 12.575 1.00 90.25 72 HIS A CA 1
ATOM 605 C C . HIS A 1 72 ? -9.207 -3.137 12.264 1.00 90.25 72 HIS A C 1
ATOM 607 O O . HIS A 1 72 ? -9.339 -2.174 13.016 1.00 90.25 72 HIS A O 1
ATOM 613 N N . LYS A 1 73 ? -9.997 -3.309 11.194 1.00 86.50 73 LYS A N 1
ATOM 614 C CA . LYS A 1 73 ? -11.071 -2.376 10.808 1.00 86.50 73 LYS A CA 1
ATOM 615 C C . LYS A 1 73 ? -12.106 -2.146 11.912 1.00 86.50 73 LYS A C 1
ATOM 617 O O . LYS A 1 73 ? -12.647 -1.055 12.005 1.00 86.50 73 LYS A O 1
ATOM 622 N N . ASP A 1 74 ? -12.332 -3.146 12.764 1.00 86.88 74 ASP A N 1
ATOM 623 C CA . ASP A 1 74 ? -13.297 -3.084 13.869 1.00 86.88 74 ASP A CA 1
ATOM 624 C C . ASP A 1 74 ? -12.740 -2.376 15.123 1.00 86.88 74 ASP A C 1
ATOM 626 O O . ASP A 1 74 ? -13.457 -2.192 16.103 1.00 86.88 74 ASP A O 1
ATOM 630 N N . GLN A 1 75 ? -11.452 -2.012 15.120 1.00 80.62 75 GLN A N 1
ATOM 631 C CA . GLN A 1 75 ? -10.748 -1.358 16.235 1.00 80.62 75 GLN A CA 1
ATOM 632 C C . GLN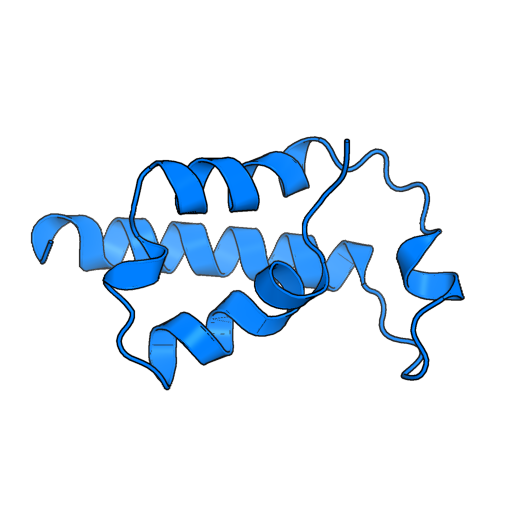 A 1 75 ? -10.519 0.147 15.995 1.00 80.62 75 GLN A C 1
ATOM 634 O O . GLN A 1 75 ? -9.799 0.783 16.771 1.00 80.62 75 GLN A O 1
ATOM 639 N N . LEU A 1 76 ? -11.062 0.683 14.897 1.00 68.12 76 LEU A N 1
ATOM 640 C CA . LEU A 1 76 ? -10.955 2.085 14.479 1.00 68.12 76 LEU A CA 1
ATOM 641 C C . LEU A 1 76 ? -12.007 2.984 15.123 1.00 68.12 76 LEU A C 1
ATOM 643 O O . LEU A 1 76 ? -13.175 2.553 15.234 1.00 68.12 76 LEU A O 1
#

Radius of gyration: 12.58 Å; chains: 1; bounding box: 34×20×32 Å

Sequence (76 aa):
VGIEIRNCARMNMLLRRSPWQQYMTEEWQAKMNRIDDCLGCRRCASRCPYQLDTPNLLKYMLKDYREFYEAHKDQL